Protein AF-A0A1V5VZE3-F1 (afdb_monomer_lite)

Sequence (140 aa):
MKRKNFLLMTPLLLFISCSSALNFATVDQNVSEVALKVSKKEDVNFDLLNKNSKGYYYVLNSRGVVIYHPKKALEGKNFGDLEFVAAILSKKNGCIKGIFDNRERIIIFKEMGSDILCYTISPEYITSNYNCDIYKGEGK

Radius of gyration: 21.0 Å; chains: 1; bounding box: 42×75×49 Å

Secondary structure (DSSP, 8-state):
-------------------PPBPHHHHHHHHHHHHHHHHTT----HHHHHHTSSEEEEEE-TTSBEEE-SSGGGTT-B-TTSHHHHHHHHH-SEEEEEEETTEEEEEEEEEETTEEEEEEE-GGGB-S---PEEEEEEE-

Structure (mmCIF, N/CA/C/O backbone):
data_AF-A0A1V5VZE3-F1
#
_entry.id   AF-A0A1V5VZE3-F1
#
loop_
_atom_site.group_PDB
_atom_site.id
_atom_site.type_symbol
_atom_site.label_atom_id
_atom_site.label_alt_id
_atom_site.label_comp_id
_atom_site.label_asym_id
_atom_site.label_entity_id
_atom_site.label_seq_id
_atom_site.pdbx_PDB_ins_code
_atom_site.Cartn_x
_atom_site.Cartn_y
_atom_site.Cartn_z
_atom_site.occupancy
_atom_site.B_iso_or_equiv
_atom_site.auth_seq_id
_atom_site.auth_comp_id
_atom_site.auth_asym_id
_atom_site.auth_atom_id
_atom_site.pdbx_PDB_model_num
ATOM 1 N N . MET A 1 1 ? 29.034 59.526 -33.280 1.00 50.31 1 MET A N 1
ATOM 2 C CA . MET A 1 1 ? 27.929 58.547 -33.395 1.00 50.31 1 MET A CA 1
ATOM 3 C C . MET A 1 1 ? 28.514 57.132 -33.429 1.00 50.31 1 MET A C 1
ATOM 5 O O . MET A 1 1 ? 29.035 56.731 -34.459 1.00 50.31 1 MET A O 1
ATOM 9 N N . LYS A 1 2 ? 28.522 56.401 -32.303 1.00 45.34 2 LYS A N 1
ATOM 10 C CA . LYS A 1 2 ? 28.900 54.973 -32.237 1.00 45.34 2 LYS A CA 1
ATOM 11 C C . LYS A 1 2 ? 27.893 54.235 -31.350 1.00 45.34 2 LYS A C 1
ATOM 13 O O . LYS A 1 2 ? 27.479 54.754 -30.317 1.00 45.34 2 LYS A O 1
ATOM 18 N N . ARG A 1 3 ? 27.419 53.097 -31.862 1.00 46.75 3 ARG A N 1
ATOM 19 C CA . ARG A 1 3 ? 26.241 52.338 -31.419 1.00 46.75 3 ARG A CA 1
ATOM 20 C C . ARG A 1 3 ? 26.478 51.645 -30.071 1.00 46.75 3 ARG A C 1
ATOM 22 O O . ARG A 1 3 ? 27.567 51.150 -29.807 1.00 46.75 3 ARG A O 1
ATOM 29 N N . LYS A 1 4 ? 25.424 51.622 -29.250 1.00 51.28 4 LYS A N 1
ATOM 30 C CA . LYS A 1 4 ? 25.316 50.900 -27.977 1.00 51.28 4 LYS A CA 1
ATOM 31 C C . LYS A 1 4 ? 25.138 49.403 -28.265 1.00 51.28 4 LYS A C 1
ATOM 33 O O . LYS A 1 4 ? 24.167 49.044 -28.924 1.00 51.28 4 LYS A O 1
ATOM 38 N N . ASN A 1 5 ? 26.021 48.554 -27.743 1.00 49.00 5 ASN A N 1
ATOM 39 C CA . ASN A 1 5 ? 25.775 47.114 -27.641 1.00 49.00 5 ASN A CA 1
ATOM 40 C C . ASN A 1 5 ? 25.149 46.838 -26.272 1.00 49.00 5 ASN A C 1
ATOM 42 O O . ASN A 1 5 ? 25.840 46.798 -25.258 1.00 49.00 5 ASN A O 1
ATOM 46 N N . PHE A 1 6 ? 23.825 46.707 -26.251 1.00 49.56 6 PHE A N 1
ATOM 47 C CA . PHE A 1 6 ? 23.069 46.278 -25.083 1.00 49.56 6 PHE A CA 1
ATOM 48 C C . PHE A 1 6 ? 22.979 44.747 -25.126 1.00 49.56 6 PHE A C 1
ATOM 50 O O . PHE A 1 6 ? 22.219 44.183 -25.910 1.00 49.56 6 PHE A O 1
ATOM 57 N N . LEU A 1 7 ? 23.821 44.077 -24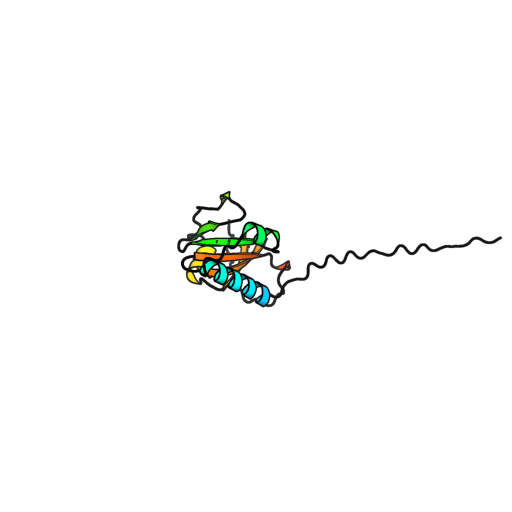.338 1.00 51.34 7 LEU A N 1
ATOM 58 C CA . LEU A 1 7 ? 23.722 42.642 -24.082 1.00 51.34 7 LEU A CA 1
ATOM 59 C C . LEU A 1 7 ? 22.484 42.400 -23.209 1.00 51.34 7 LEU A C 1
ATOM 61 O O . LEU A 1 7 ? 22.512 42.623 -22.001 1.00 51.34 7 LEU A O 1
ATOM 65 N N . LEU A 1 8 ? 21.390 41.963 -23.833 1.00 51.19 8 LEU A N 1
ATOM 66 C CA . LEU A 1 8 ? 20.233 41.396 -23.142 1.00 51.19 8 LEU A CA 1
ATOM 67 C C . LEU A 1 8 ? 20.643 40.042 -22.551 1.00 51.19 8 LEU A C 1
ATOM 69 O O . LEU A 1 8 ? 20.584 39.013 -23.217 1.00 51.19 8 LEU A O 1
ATOM 73 N N . MET A 1 9 ? 21.087 40.055 -21.295 1.00 50.78 9 MET A N 1
ATOM 74 C CA . MET A 1 9 ? 21.154 38.856 -20.465 1.00 50.78 9 MET A CA 1
ATOM 75 C C . MET A 1 9 ? 19.723 38.439 -20.128 1.00 50.78 9 MET A C 1
ATOM 77 O O . MET A 1 9 ? 19.090 39.001 -19.237 1.00 50.78 9 MET A O 1
ATOM 81 N N . THR A 1 10 ? 19.190 37.476 -20.873 1.00 58.38 10 THR A N 1
ATOM 82 C CA . THR A 1 10 ? 17.964 36.769 -20.500 1.00 58.38 10 THR A CA 1
ATOM 83 C C . THR A 1 10 ? 18.206 36.043 -19.176 1.00 58.38 10 THR A C 1
ATOM 85 O O . THR A 1 10 ? 19.108 35.200 -19.126 1.00 58.38 10 THR A O 1
ATOM 88 N N . PRO A 1 11 ? 17.446 36.325 -18.104 1.00 50.72 11 PRO A N 1
ATOM 89 C CA . PRO A 1 11 ? 17.560 35.554 -16.882 1.00 50.72 11 PRO A CA 1
ATOM 90 C C . PRO A 1 11 ? 17.045 34.146 -17.178 1.00 50.72 11 PRO A C 1
ATOM 92 O O . PRO A 1 11 ? 15.873 33.946 -17.499 1.00 50.72 11 PRO A O 1
ATOM 95 N N . LEU A 1 12 ? 17.953 33.175 -17.116 1.00 52.34 12 LEU A N 1
ATOM 96 C CA . LEU A 1 12 ? 17.631 31.759 -17.154 1.00 52.34 12 LEU A CA 1
ATOM 97 C C . LEU A 1 12 ? 16.777 31.457 -15.914 1.00 52.34 12 LEU A C 1
ATOM 99 O O . LEU A 1 12 ? 17.297 31.285 -14.814 1.00 52.34 12 LEU A O 1
ATOM 103 N N . LEU A 1 13 ? 15.455 31.471 -16.084 1.00 52.53 13 LEU A N 1
ATOM 104 C CA . LEU A 1 13 ? 14.495 31.021 -15.082 1.00 52.53 13 LEU A CA 1
ATOM 105 C C . LEU A 1 13 ? 14.715 29.520 -14.866 1.00 52.53 13 LEU A C 1
ATOM 107 O O . LEU A 1 13 ? 14.158 28.679 -15.569 1.00 52.53 13 LEU A O 1
ATOM 111 N N . LEU A 1 14 ? 15.571 29.187 -13.901 1.00 46.25 14 LEU A N 1
ATOM 112 C CA . LEU A 1 14 ? 15.666 27.851 -13.334 1.00 46.25 14 LEU A CA 1
ATOM 113 C C . LEU A 1 14 ? 14.339 27.569 -12.626 1.00 46.25 14 LEU A C 1
ATOM 115 O O . LEU A 1 14 ? 14.127 27.971 -11.483 1.00 46.25 14 LEU A O 1
ATOM 119 N N . PHE A 1 15 ? 13.429 26.886 -13.318 1.00 45.69 15 PHE A N 1
ATOM 120 C CA . PHE A 1 15 ? 12.303 26.213 -12.688 1.00 45.69 15 PHE A CA 1
ATOM 121 C C . PHE A 1 15 ? 12.869 25.115 -11.783 1.00 45.69 15 PHE A C 1
ATOM 123 O O . PHE A 1 15 ? 13.042 23.971 -12.196 1.00 45.69 15 PHE A O 1
ATOM 130 N N . ILE A 1 16 ? 13.198 25.469 -10.541 1.00 50.78 16 ILE A N 1
ATOM 131 C CA . ILE A 1 16 ? 13.464 24.497 -9.485 1.00 50.78 16 ILE A CA 1
ATOM 132 C C . ILE A 1 16 ? 12.107 23.878 -9.153 1.00 50.78 16 ILE A C 1
ATOM 134 O O . ILE A 1 16 ? 11.391 24.331 -8.261 1.00 50.78 16 ILE A O 1
ATOM 138 N N . SER A 1 17 ? 11.709 22.859 -9.914 1.00 47.38 17 SER A N 1
ATOM 139 C CA . SER A 1 17 ? 10.618 21.983 -9.514 1.00 47.38 17 SER A CA 1
ATOM 140 C C . SER A 1 17 ? 11.097 21.236 -8.274 1.00 47.38 17 SER A C 1
ATOM 142 O O . SER A 1 17 ? 11.773 20.212 -8.375 1.00 47.38 17 SER A O 1
ATOM 144 N N . CYS A 1 18 ? 10.817 21.778 -7.092 1.00 46.19 18 CYS A N 1
ATOM 145 C CA . CYS A 1 18 ? 11.144 21.123 -5.837 1.00 46.19 18 CYS A CA 1
ATOM 146 C C . CYS A 1 18 ? 10.216 19.909 -5.665 1.00 46.19 18 CYS A C 1
ATOM 148 O O . CYS A 1 18 ? 9.170 19.977 -5.029 1.00 46.19 18 CYS A O 1
ATOM 150 N N . SER A 1 19 ? 10.568 18.796 -6.306 1.00 58.47 19 SER A N 1
ATOM 151 C CA . SER A 1 19 ? 10.127 17.467 -5.894 1.00 58.47 19 SER A CA 1
ATOM 152 C C . SER A 1 19 ? 11.264 16.867 -5.081 1.00 58.47 19 SER A C 1
ATOM 154 O O . SER A 1 19 ? 12.039 16.062 -5.585 1.00 58.47 19 SER A O 1
ATOM 156 N N . SER A 1 20 ? 11.424 17.337 -3.845 1.00 70.69 20 SER A N 1
ATOM 157 C CA . SER A 1 20 ? 12.378 16.750 -2.911 1.00 70.69 20 SER A CA 1
ATOM 158 C C . SER A 1 20 ? 11.941 15.326 -2.559 1.00 70.69 20 SER A C 1
ATOM 160 O O . SER A 1 20 ? 10.768 15.071 -2.279 1.00 70.69 20 SER A O 1
ATOM 162 N N . ALA A 1 21 ? 12.888 14.387 -2.597 1.00 78.94 21 ALA A N 1
ATOM 163 C CA . ALA A 1 21 ? 12.673 13.042 -2.081 1.00 78.94 21 ALA A CA 1
ATOM 164 C C . ALA A 1 21 ? 12.351 13.101 -0.577 1.00 78.94 21 ALA A C 1
ATOM 166 O O . ALA A 1 21 ? 12.915 13.911 0.162 1.00 78.94 21 ALA A O 1
ATOM 167 N N . LEU A 1 22 ? 11.441 12.242 -0.128 1.00 84.19 22 LEU A N 1
ATOM 168 C CA . LEU A 1 22 ? 11.021 12.129 1.264 1.00 84.19 22 LEU A CA 1
ATOM 169 C C . LEU A 1 22 ? 11.947 11.179 2.030 1.00 84.19 22 LEU A C 1
ATOM 171 O O . LEU A 1 22 ? 12.465 10.211 1.478 1.00 84.19 22 LEU A O 1
ATOM 175 N N . ASN A 1 23 ? 12.127 11.415 3.328 1.00 90.44 23 ASN A N 1
ATOM 176 C CA . ASN A 1 23 ? 12.793 10.453 4.203 1.00 90.44 23 ASN A CA 1
ATOM 177 C C . ASN A 1 23 ? 11.867 9.248 4.449 1.00 90.44 23 ASN A C 1
ATOM 179 O O . ASN A 1 23 ? 10.704 9.440 4.806 1.00 90.44 23 ASN A O 1
ATOM 183 N N . PHE A 1 24 ? 12.377 8.019 4.296 1.00 92.50 24 PHE A N 1
ATOM 184 C CA . PHE A 1 24 ? 11.591 6.800 4.521 1.00 92.50 24 PHE A CA 1
ATOM 185 C C . PHE A 1 24 ? 10.920 6.764 5.897 1.00 92.50 24 PHE A C 1
ATOM 187 O O . PHE A 1 24 ? 9.740 6.445 5.976 1.00 92.50 24 PHE A O 1
ATOM 194 N N . ALA A 1 25 ? 11.631 7.136 6.965 1.00 92.06 25 ALA A N 1
ATOM 195 C CA . ALA A 1 25 ? 11.085 7.132 8.320 1.00 92.06 25 ALA A CA 1
ATOM 196 C C . ALA A 1 25 ? 9.886 8.082 8.454 1.00 92.06 25 ALA A C 1
ATOM 198 O O . ALA A 1 25 ? 8.902 7.747 9.104 1.00 92.06 25 ALA A O 1
ATOM 199 N N . THR A 1 26 ? 9.926 9.237 7.782 1.00 92.69 26 THR A N 1
ATOM 200 C CA . THR A 1 26 ? 8.789 10.167 7.734 1.00 92.69 26 THR A CA 1
ATOM 201 C C . THR A 1 26 ? 7.604 9.566 6.983 1.00 92.69 26 THR A C 1
ATOM 203 O O . THR A 1 26 ? 6.468 9.692 7.429 1.00 92.69 26 THR A O 1
ATOM 206 N N . VAL A 1 27 ? 7.845 8.889 5.855 1.00 94.62 27 VAL A N 1
ATOM 207 C CA . VAL A 1 27 ? 6.769 8.212 5.115 1.00 94.62 27 VAL A CA 1
ATOM 208 C C . VAL A 1 27 ? 6.170 7.085 5.960 1.00 94.62 27 VAL A C 1
ATOM 210 O O . VAL A 1 27 ? 4.952 7.004 6.081 1.00 94.62 27 VAL A O 1
ATOM 213 N N . ASP A 1 28 ? 7.004 6.258 6.590 1.00 95.69 28 ASP A N 1
ATOM 214 C CA . ASP A 1 28 ? 6.575 5.161 7.460 1.00 95.69 28 ASP A CA 1
ATOM 215 C C . ASP A 1 28 ? 5.758 5.655 8.666 1.00 95.69 28 ASP A C 1
ATOM 217 O O . ASP A 1 28 ? 4.708 5.085 8.986 1.00 95.69 28 ASP A O 1
ATOM 221 N N . GLN A 1 29 ? 6.180 6.763 9.283 1.00 95.75 29 GLN A N 1
ATOM 222 C CA . GLN A 1 29 ? 5.428 7.421 10.348 1.00 95.75 29 GLN 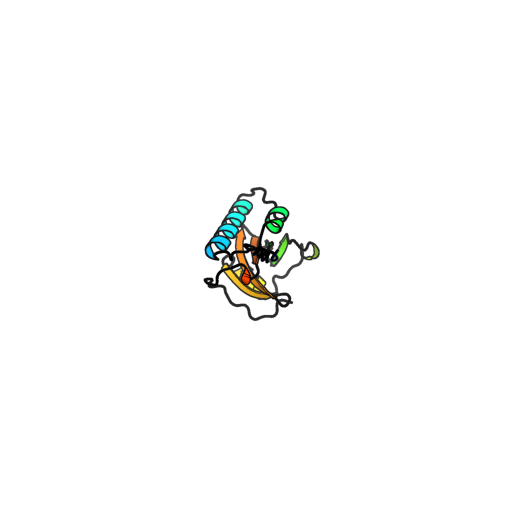A CA 1
ATOM 223 C C . GLN A 1 29 ? 4.068 7.919 9.842 1.00 95.75 29 GLN A C 1
ATOM 225 O O . GLN A 1 29 ? 3.050 7.603 10.452 1.00 95.75 29 GLN A O 1
ATOM 230 N N . ASN A 1 30 ? 4.021 8.616 8.703 1.00 96.31 30 ASN A N 1
ATOM 231 C CA . ASN A 1 30 ? 2.764 9.102 8.128 1.00 96.31 30 ASN A CA 1
ATOM 232 C C . ASN A 1 30 ? 1.788 7.952 7.828 1.00 96.31 30 ASN A C 1
ATOM 234 O O . ASN A 1 30 ? 0.595 8.065 8.096 1.00 96.31 30 ASN A O 1
ATOM 238 N N . VAL A 1 31 ? 2.275 6.825 7.294 1.00 97.81 31 VAL A N 1
ATOM 239 C CA . VAL A 1 31 ? 1.437 5.634 7.056 1.00 97.81 31 VAL A CA 1
ATOM 240 C C . VAL A 1 31 ? 0.936 5.052 8.380 1.00 97.81 31 VAL A C 1
ATOM 242 O O . VAL A 1 31 ? -0.237 4.694 8.479 1.00 97.81 31 VAL A O 1
ATOM 245 N N . SER A 1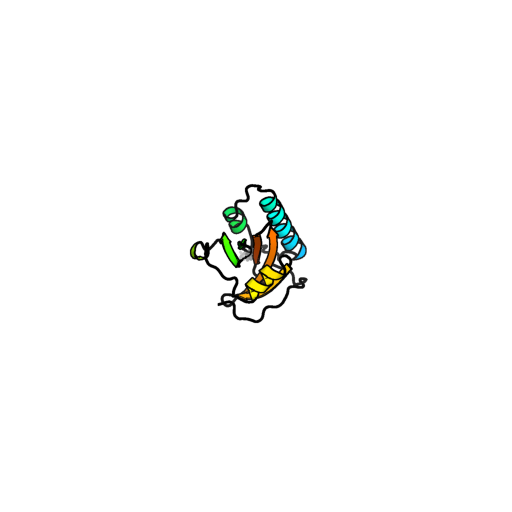 32 ? 1.783 5.014 9.412 1.00 98.12 32 SER A N 1
ATOM 246 C CA . SER A 1 32 ? 1.401 4.557 10.755 1.00 98.12 32 SER A CA 1
ATOM 247 C C . SER A 1 32 ? 0.322 5.452 11.376 1.00 98.12 32 SER A C 1
ATOM 249 O O . SER A 1 32 ? -0.650 4.951 11.935 1.00 98.12 32 SER A O 1
ATOM 251 N N . GLU A 1 33 ? 0.433 6.773 11.232 1.00 97.75 33 GLU A N 1
ATOM 252 C CA . GLU A 1 33 ? -0.574 7.727 11.707 1.00 97.75 33 GLU A CA 1
ATOM 253 C C . GLU A 1 33 ? -1.918 7.551 10.992 1.00 97.75 33 GLU A C 1
ATOM 255 O O . GLU A 1 33 ? -2.964 7.571 11.642 1.00 97.75 33 GLU A O 1
ATOM 260 N N . VAL A 1 34 ? -1.911 7.328 9.674 1.00 97.62 34 VAL A N 1
ATOM 261 C CA . VAL A 1 34 ? -3.142 7.038 8.921 1.00 97.62 34 VAL A CA 1
ATOM 262 C C . VAL A 1 34 ? -3.766 5.725 9.400 1.00 97.62 34 VAL A C 1
ATOM 264 O O . VAL A 1 34 ? -4.960 5.704 9.690 1.00 97.62 34 VAL A O 1
ATOM 267 N N . ALA A 1 35 ? -2.978 4.656 9.563 1.00 97.81 35 ALA A N 1
ATOM 268 C CA . ALA A 1 35 ? -3.476 3.378 10.076 1.00 97.81 35 ALA A CA 1
ATOM 269 C C . ALA A 1 35 ? -4.102 3.526 11.474 1.00 97.81 35 ALA A C 1
ATOM 271 O O . ALA A 1 35 ? -5.169 2.970 11.743 1.00 97.81 35 ALA A O 1
ATOM 272 N N . LEU A 1 36 ? -3.496 4.331 12.354 1.00 96.81 36 LEU A N 1
ATOM 273 C CA . LEU A 1 36 ? -4.043 4.623 13.680 1.00 96.81 36 LEU A CA 1
ATOM 274 C C . LEU A 1 36 ? -5.368 5.393 13.616 1.00 96.81 36 LEU A C 1
ATOM 276 O O . LEU A 1 36 ? -6.300 5.027 14.331 1.00 96.81 36 LEU A O 1
ATOM 280 N N . LYS A 1 37 ? -5.476 6.425 12.770 1.00 96.19 37 LYS A N 1
ATOM 281 C CA . LYS A 1 37 ? -6.720 7.200 12.594 1.00 96.19 37 LYS A CA 1
ATOM 282 C C . LYS A 1 37 ? -7.870 6.312 12.130 1.00 96.19 37 LYS A C 1
ATOM 284 O O . LYS A 1 37 ? -8.930 6.290 12.751 1.00 96.19 37 LYS A O 1
ATOM 289 N N . VAL A 1 38 ? -7.631 5.504 11.098 1.00 94.50 38 VAL A N 1
ATOM 290 C CA . VAL A 1 38 ? -8.654 4.586 10.578 1.00 94.50 38 VAL A CA 1
ATOM 291 C C . VAL A 1 38 ? -9.013 3.518 11.615 1.00 94.50 38 VAL A C 1
ATOM 293 O O . VAL A 1 38 ? -10.190 3.230 11.815 1.00 94.50 38 VAL A O 1
ATOM 296 N N . SER A 1 39 ? -8.033 2.982 12.353 1.00 93.69 39 SER A N 1
ATOM 297 C CA . SER A 1 39 ? -8.288 2.017 13.441 1.00 93.69 39 SER A CA 1
ATOM 298 C C . SER A 1 39 ? -9.149 2.602 14.564 1.00 93.69 39 SER A C 1
ATOM 300 O O . SER A 1 39 ? -9.938 1.891 15.184 1.00 93.69 39 SER A O 1
ATOM 302 N N . LYS A 1 40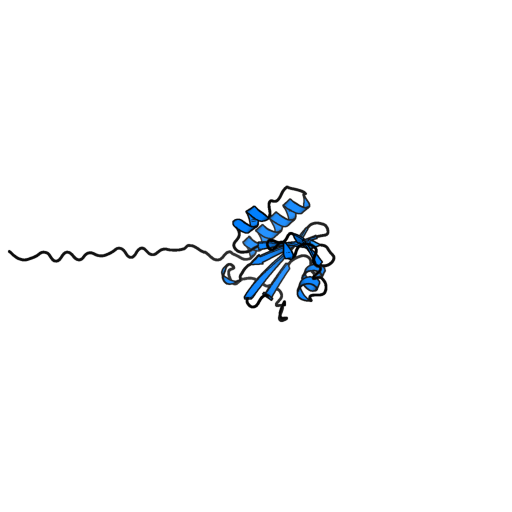 ? -9.039 3.912 14.809 1.00 93.81 40 LYS A N 1
ATOM 303 C CA . LYS A 1 40 ? -9.888 4.662 15.746 1.00 93.81 40 LYS A CA 1
ATOM 304 C C . LYS A 1 40 ? -11.255 5.036 15.168 1.00 93.81 40 LYS A C 1
ATOM 306 O O . LYS A 1 40 ? -12.024 5.711 15.847 1.00 93.81 40 LYS A O 1
ATOM 311 N N . LYS A 1 41 ? -11.579 4.566 13.957 1.00 90.81 41 LYS A N 1
ATOM 312 C CA . LYS A 1 41 ? -12.807 4.890 13.215 1.00 90.81 41 LYS A CA 1
ATOM 313 C C . LYS A 1 41 ? -12.957 6.388 12.939 1.00 90.81 41 LYS A C 1
ATOM 315 O O . LYS A 1 41 ? -14.075 6.883 12.823 1.00 90.81 41 LYS A O 1
ATOM 320 N N . GLU A 1 42 ? -11.841 7.108 12.856 1.00 93.44 42 GLU A N 1
ATOM 321 C CA . GLU A 1 42 ? -11.853 8.473 12.343 1.00 93.44 42 GLU A CA 1
ATOM 322 C C . GLU A 1 42 ? -12.164 8.441 10.844 1.00 93.44 42 GLU A C 1
ATOM 324 O O . GLU A 1 42 ? -11.747 7.525 10.129 1.00 93.44 42 GLU A O 1
ATOM 329 N N . ASP A 1 43 ? -12.898 9.444 10.366 1.00 91.44 43 ASP A N 1
ATOM 330 C CA . ASP A 1 43 ? -13.209 9.566 8.946 1.00 91.44 43 ASP A CA 1
ATOM 331 C C . ASP A 1 43 ? -11.947 9.970 8.170 1.00 91.44 43 ASP A C 1
ATOM 333 O O . ASP A 1 43 ? -11.417 11.074 8.324 1.00 91.44 43 ASP A O 1
ATOM 337 N N . VAL A 1 44 ? -11.436 9.049 7.353 1.00 94.12 44 VAL A N 1
ATOM 338 C CA . VAL A 1 44 ? -10.265 9.268 6.502 1.00 94.12 44 VAL A CA 1
ATOM 339 C C . VAL A 1 44 ? -10.705 9.238 5.049 1.00 94.12 44 VAL A C 1
ATOM 341 O O . VAL A 1 44 ? -11.022 8.192 4.486 1.00 94.12 44 VAL A O 1
ATOM 344 N N . ASN A 1 45 ? -10.651 10.401 4.405 1.00 96.00 45 ASN A N 1
ATOM 345 C CA . ASN A 1 45 ? -10.911 10.514 2.979 1.00 96.00 45 ASN A CA 1
ATOM 346 C C . ASN A 1 45 ? -9.682 10.060 2.175 1.00 96.00 45 ASN A C 1
ATOM 348 O O . ASN A 1 45 ? -8.769 10.844 1.894 1.00 96.00 45 ASN A O 1
ATOM 352 N N . PHE A 1 46 ? -9.659 8.781 1.802 1.00 95.75 46 PHE A N 1
ATOM 353 C CA . PHE A 1 46 ? -8.553 8.212 1.038 1.00 95.75 46 PHE A CA 1
ATOM 354 C C . PHE A 1 46 ? -8.395 8.809 -0.367 1.00 95.75 46 PHE A C 1
ATOM 356 O O . PHE A 1 46 ? -7.271 8.853 -0.866 1.00 95.75 46 PHE A O 1
ATOM 363 N N . ASP A 1 47 ? -9.465 9.291 -1.003 1.00 95.38 47 ASP A N 1
ATOM 364 C CA . ASP A 1 47 ? -9.373 9.919 -2.327 1.00 95.38 47 ASP A CA 1
ATOM 365 C C . ASP A 1 47 ? -8.595 11.241 -2.243 1.00 95.38 47 ASP A C 1
ATOM 367 O O . ASP A 1 47 ? -7.678 11.490 -3.031 1.00 95.38 47 ASP A O 1
ATOM 371 N N . LEU A 1 48 ? -8.904 12.070 -1.239 1.00 95.88 48 LEU A N 1
ATOM 372 C CA . LEU A 1 48 ? -8.179 13.312 -0.969 1.00 95.88 48 LEU A CA 1
ATOM 373 C C . LEU A 1 48 ? -6.730 13.040 -0.551 1.00 95.88 48 LEU A C 1
ATOM 375 O O . LEU A 1 48 ? -5.817 13.730 -1.008 1.00 95.88 48 LEU A O 1
ATOM 379 N N . LEU A 1 49 ? -6.513 12.029 0.294 1.00 95.12 49 LEU A N 1
ATOM 380 C CA . LEU A 1 49 ? -5.177 11.631 0.729 1.00 95.12 49 LEU A CA 1
ATOM 381 C C . LEU A 1 49 ? -4.316 11.195 -0.465 1.00 95.12 49 LEU A C 1
ATOM 383 O O . LEU A 1 49 ? -3.197 11.677 -0.628 1.00 95.12 49 LEU A O 1
ATOM 387 N N . ASN A 1 50 ? -4.869 10.360 -1.347 1.00 96.69 50 ASN A N 1
ATOM 388 C CA . ASN A 1 50 ? -4.191 9.891 -2.552 1.00 96.69 50 ASN A CA 1
ATOM 389 C C . ASN A 1 50 ? -3.884 11.033 -3.519 1.00 96.69 50 ASN A C 1
ATOM 391 O O . ASN A 1 50 ? -2.765 11.106 -4.022 1.00 96.69 50 ASN A O 1
ATOM 395 N N . LYS A 1 51 ? -4.827 11.964 -3.717 1.00 95.25 51 LYS A N 1
ATOM 396 C CA . LYS A 1 51 ? -4.638 13.149 -4.570 1.00 95.25 51 LYS A CA 1
ATOM 397 C C . LYS A 1 51 ? -3.457 14.022 -4.129 1.00 95.25 51 LYS A C 1
ATOM 399 O O . LYS A 1 51 ? -2.815 14.642 -4.973 1.00 95.25 51 LYS A O 1
ATOM 404 N N . ASN A 1 52 ? -3.176 14.066 -2.828 1.00 92.81 52 ASN A N 1
ATOM 405 C CA . ASN A 1 52 ? -2.125 14.902 -2.245 1.00 92.81 52 ASN A CA 1
ATOM 406 C C . ASN A 1 52 ? -0.819 14.142 -1.953 1.00 92.81 52 ASN A C 1
ATOM 408 O O . ASN A 1 52 ? 0.140 14.744 -1.470 1.00 92.81 52 ASN A O 1
ATOM 412 N N . SER A 1 53 ? -0.761 12.837 -2.226 1.00 92.31 53 SER A N 1
ATOM 413 C CA . SER A 1 53 ? 0.411 12.005 -1.943 1.00 92.31 53 SER A CA 1
ATOM 414 C C . SER A 1 53 ? 1.264 11.757 -3.194 1.00 92.31 53 SER A C 1
ATOM 416 O O . SER A 1 53 ? 0.808 11.907 -4.325 1.00 92.31 53 SER A O 1
ATOM 418 N N . LYS A 1 54 ? 2.530 11.366 -3.001 1.00 94.62 54 LYS A N 1
ATOM 419 C CA . LYS A 1 54 ? 3.431 10.932 -4.094 1.00 94.62 54 LYS A CA 1
ATOM 420 C C . LYS A 1 54 ? 3.220 9.465 -4.496 1.00 94.62 54 LYS A C 1
ATOM 422 O O . LYS A 1 54 ? 3.894 8.961 -5.390 1.00 94.62 54 LYS A O 1
ATOM 427 N N . GLY A 1 55 ? 2.321 8.779 -3.805 1.00 95.94 55 GLY A N 1
ATOM 428 C CA . GLY A 1 55 ? 1.989 7.378 -3.981 1.00 95.94 55 GLY A CA 1
ATOM 429 C C . GLY A 1 55 ? 0.481 7.189 -3.919 1.00 95.94 55 GLY A C 1
ATOM 430 O O . GLY A 1 55 ? -0.280 8.053 -4.349 1.00 95.94 55 GLY A O 1
ATOM 431 N N . TYR A 1 56 ? 0.040 6.055 -3.396 1.00 97.88 56 TYR A N 1
ATOM 432 C CA . TYR A 1 56 ? -1.368 5.825 -3.119 1.00 97.88 56 TYR A CA 1
ATOM 433 C C . TYR A 1 56 ? -1.562 4.793 -2.013 1.00 97.88 56 TYR A C 1
ATOM 435 O O . TYR A 1 56 ? -0.847 3.794 -1.922 1.00 97.88 56 TYR A O 1
ATOM 443 N N . TYR A 1 57 ? -2.568 5.045 -1.190 1.00 98.50 57 TYR A N 1
ATOM 444 C CA . TYR A 1 57 ? -3.080 4.150 -0.173 1.00 98.50 57 TYR A CA 1
ATOM 445 C C . TYR A 1 57 ? -4.096 3.176 -0.771 1.00 98.50 57 TYR A C 1
ATOM 447 O O . TYR A 1 57 ? -4.871 3.539 -1.662 1.00 98.50 57 TYR A O 1
ATOM 455 N N . TYR A 1 58 ? -4.110 1.956 -0.248 1.00 98.31 58 TYR A N 1
ATOM 456 C CA . TYR A 1 58 ? -5.133 0.939 -0.476 1.00 98.31 58 TYR A CA 1
ATOM 457 C C . TYR A 1 58 ? -5.266 0.056 0.769 1.00 98.31 58 TYR A C 1
ATOM 459 O O . TYR A 1 58 ? -4.387 0.056 1.631 1.00 98.31 58 TYR A O 1
ATOM 467 N N . VAL A 1 59 ? -6.373 -0.676 0.880 1.00 98.44 59 VAL A N 1
ATOM 468 C CA . VAL A 1 59 ? -6.673 -1.498 2.062 1.00 98.44 59 VAL A CA 1
ATOM 469 C C . VAL A 1 59 ? -6.925 -2.937 1.643 1.00 98.44 59 VAL A C 1
ATOM 471 O O . VAL A 1 59 ? -7.707 -3.191 0.723 1.00 98.44 59 VAL A O 1
ATOM 474 N N . LEU A 1 60 ? -6.286 -3.870 2.344 1.00 98.56 60 LEU A N 1
ATOM 475 C CA . LEU A 1 60 ? -6.513 -5.307 2.225 1.00 98.56 60 LEU A CA 1
ATOM 476 C C . LEU A 1 60 ? -7.165 -5.827 3.504 1.00 98.56 60 LEU A C 1
ATOM 478 O O . LEU A 1 60 ? -6.737 -5.464 4.595 1.00 98.56 60 LEU A O 1
ATOM 482 N N . ASN A 1 61 ? -8.151 -6.714 3.390 1.00 98.38 61 ASN A N 1
ATOM 483 C CA . ASN A 1 61 ? -8.598 -7.482 4.551 1.00 98.38 61 ASN A CA 1
ATOM 484 C C . ASN A 1 61 ? -7.638 -8.641 4.860 1.00 98.38 61 ASN A C 1
ATOM 486 O O . ASN A 1 61 ? -6.741 -8.954 4.075 1.00 98.38 61 ASN A O 1
ATOM 490 N N . SER A 1 62 ? -7.888 -9.347 5.962 1.00 97.06 62 SER A N 1
ATOM 491 C CA . SER A 1 62 ? -7.099 -10.503 6.418 1.00 97.06 62 SER A CA 1
ATOM 492 C C . SER A 1 62 ? -6.980 -11.676 5.431 1.00 97.06 62 SER A C 1
ATOM 494 O O . SER A 1 62 ? -6.154 -12.562 5.640 1.00 97.06 62 SER A O 1
ATOM 496 N N . ARG A 1 63 ? -7.780 -11.705 4.358 1.00 98.00 63 ARG A N 1
ATOM 497 C CA . ARG A 1 63 ? -7.721 -12.722 3.295 1.00 98.00 63 ARG A CA 1
ATOM 498 C C . ARG A 1 63 ? -7.012 -12.238 2.029 1.00 98.00 63 ARG A C 1
ATOM 500 O O . ARG A 1 63 ? -6.905 -13.012 1.088 1.00 98.00 63 ARG A O 1
ATOM 507 N N . GLY A 1 64 ? -6.581 -10.976 1.975 1.00 98.12 64 GLY A N 1
ATOM 508 C CA . GLY A 1 64 ? -6.019 -10.365 0.768 1.00 98.12 64 GLY A CA 1
ATOM 509 C C . GLY A 1 64 ? -7.069 -9.830 -0.208 1.00 98.12 64 GLY A C 1
ATOM 510 O O . GLY A 1 64 ? -6.746 -9.568 -1.367 1.00 98.12 64 GLY A O 1
ATOM 511 N N . VAL A 1 65 ? -8.320 -9.654 0.232 1.00 98.62 65 VAL A N 1
ATOM 512 C CA . VAL A 1 65 ? -9.348 -8.970 -0.566 1.00 98.62 65 VAL A CA 1
ATOM 513 C C . VAL A 1 65 ? -9.163 -7.464 -0.451 1.00 98.62 65 VAL A C 1
ATOM 515 O O . VAL A 1 65 ? -9.056 -6.932 0.654 1.00 98.62 65 VAL A O 1
ATOM 518 N N . VAL A 1 66 ? -9.182 -6.774 -1.586 1.00 98.50 66 VAL A N 1
ATOM 519 C CA . VAL A 1 66 ? -9.101 -5.312 -1.647 1.00 98.50 66 VAL A CA 1
ATOM 520 C C . VAL A 1 66 ? -10.404 -4.693 -1.143 1.00 98.50 66 VAL A C 1
ATOM 522 O O . VAL A 1 66 ? -11.444 -4.837 -1.784 1.00 98.50 66 VAL A O 1
ATOM 525 N N . ILE A 1 67 ? -10.349 -3.978 -0.020 1.00 97.88 67 ILE A N 1
ATOM 526 C CA . ILE A 1 67 ? -11.491 -3.220 0.519 1.00 97.88 67 ILE A CA 1
ATOM 527 C C . ILE A 1 67 ? -11.601 -1.859 -0.174 1.00 97.88 67 ILE A C 1
ATOM 529 O O . ILE A 1 67 ? -12.692 -1.423 -0.525 1.00 97.88 67 ILE A O 1
ATOM 533 N N . TYR A 1 68 ? -10.462 -1.202 -0.389 1.00 97.81 68 TYR A N 1
ATOM 534 C CA . TYR A 1 68 ? -10.378 0.098 -1.046 1.00 97.81 68 TYR A CA 1
ATOM 535 C C . TYR A 1 68 ? -9.147 0.151 -1.944 1.00 97.81 68 TYR A C 1
ATOM 537 O O . TYR A 1 68 ? -8.067 -0.283 -1.534 1.00 97.81 68 TYR A O 1
ATOM 545 N N . HIS A 1 69 ? -9.292 0.726 -3.140 1.00 97.62 69 HIS A N 1
ATOM 546 C CA . HIS A 1 69 ? -8.170 1.027 -4.026 1.00 97.62 69 HIS A CA 1
ATOM 547 C C . HIS A 1 69 ? -8.522 2.174 -4.997 1.00 97.62 69 HIS A C 1
ATOM 549 O O . HIS A 1 69 ? -9.634 2.190 -5.529 1.00 97.62 69 HIS A O 1
ATOM 555 N N . PRO A 1 70 ? -7.588 3.095 -5.330 1.00 97.25 70 PRO A N 1
ATOM 556 C CA . PRO A 1 70 ? -7.859 4.184 -6.281 1.00 97.25 70 PRO A CA 1
ATOM 557 C C . PRO A 1 70 ? -8.396 3.686 -7.635 1.00 97.25 70 PRO A C 1
ATOM 559 O O . PRO A 1 70 ? -9.325 4.241 -8.215 1.00 97.25 70 PRO A O 1
ATOM 562 N N . LYS A 1 71 ? -7.835 2.580 -8.137 1.00 96.06 71 LYS A N 1
ATOM 563 C CA . LYS A 1 71 ? -8.396 1.814 -9.262 1.00 96.06 71 LYS A CA 1
ATOM 564 C C . LYS A 1 71 ? -9.583 0.966 -8.785 1.00 96.06 71 LYS A C 1
ATOM 566 O O . LYS A 1 71 ? -9.385 -0.182 -8.394 1.00 96.06 71 LYS A O 1
ATOM 571 N N . LYS A 1 72 ? -10.801 1.506 -8.893 1.00 96.38 72 LYS A N 1
ATOM 572 C CA . LYS A 1 72 ? -12.055 0.868 -8.435 1.00 96.38 72 LYS A CA 1
ATOM 573 C C . LYS A 1 72 ? -12.294 -0.549 -8.954 1.00 96.38 72 LYS A C 1
ATOM 575 O O . LYS A 1 72 ? -12.820 -1.383 -8.234 1.00 96.38 72 LYS A O 1
ATOM 580 N N . ALA A 1 73 ? -11.812 -0.870 -10.153 1.00 97.06 73 ALA A N 1
ATOM 581 C CA . ALA A 1 73 ? -11.895 -2.221 -10.715 1.00 97.06 73 ALA A CA 1
ATOM 582 C C . ALA A 1 73 ? -11.103 -3.299 -9.936 1.00 97.06 73 ALA A C 1
ATOM 584 O O . ALA A 1 73 ? -11.120 -4.465 -10.342 1.00 97.06 73 ALA A O 1
ATOM 585 N N . LEU A 1 74 ? -10.346 -2.928 -8.897 1.00 96.94 74 LEU A N 1
ATOM 586 C CA . LEU A 1 74 ? -9.659 -3.863 -8.003 1.00 96.94 74 LEU A CA 1
ATOM 587 C C . LEU A 1 74 ? -10.428 -4.142 -6.707 1.00 96.94 74 LEU A C 1
ATOM 589 O O . LEU A 1 74 ? -10.173 -5.176 -6.101 1.00 96.94 74 LEU A O 1
ATOM 593 N N . GLU A 1 75 ? -11.354 -3.274 -6.293 1.00 98.25 75 GLU A N 1
ATOM 594 C CA . GLU A 1 75 ? -12.130 -3.468 -5.061 1.00 98.25 75 GLU A CA 1
ATOM 595 C C . GLU A 1 75 ? -12.956 -4.767 -5.142 1.00 98.25 75 GLU A C 1
ATOM 597 O O . GLU A 1 75 ? -13.509 -5.113 -6.186 1.00 98.25 75 GLU A O 1
ATOM 602 N N . GLY A 1 76 ? -12.974 -5.535 -4.050 1.00 98.38 76 GLY A N 1
ATOM 603 C CA . GLY A 1 76 ? -13.619 -6.847 -3.958 1.00 98.38 76 GLY A CA 1
ATOM 604 C C . GLY A 1 76 ? -12.829 -8.018 -4.559 1.00 98.38 76 GLY A C 1
ATOM 605 O O . GLY A 1 76 ? -13.201 -9.170 -4.329 1.00 98.38 76 GLY A O 1
ATOM 606 N N . LYS A 1 77 ? -11.729 -7.776 -5.286 1.00 98.19 77 LYS A N 1
ATOM 607 C CA . LYS A 1 77 ? -10.867 -8.855 -5.795 1.00 98.19 77 LYS A CA 1
ATOM 608 C C . LYS A 1 77 ? -9.961 -9.397 -4.699 1.00 98.19 77 LYS A C 1
ATOM 610 O O . LYS A 1 77 ? -9.459 -8.637 -3.873 1.00 98.19 77 LYS A O 1
ATOM 615 N N . ASN A 1 78 ? -9.747 -10.710 -4.719 1.00 98.12 78 ASN A N 1
ATOM 616 C CA . ASN A 1 78 ? -8.829 -11.388 -3.817 1.00 98.12 78 ASN A CA 1
ATOM 617 C C . ASN A 1 78 ? -7.469 -11.587 -4.491 1.00 98.12 78 ASN A C 1
ATOM 619 O O . ASN A 1 78 ? -7.402 -12.163 -5.575 1.00 98.12 78 ASN A O 1
ATOM 623 N N . PHE A 1 79 ? -6.410 -11.125 -3.833 1.00 96.44 79 PHE A N 1
ATOM 624 C CA . PHE A 1 79 ? -5.024 -11.316 -4.253 1.00 96.44 79 PHE A CA 1
ATOM 625 C C . PHE A 1 79 ? -4.193 -12.071 -3.210 1.00 96.44 79 PHE A C 1
ATOM 627 O O . PHE A 1 79 ? -2.974 -12.091 -3.323 1.00 96.44 79 PHE A O 1
ATOM 634 N N . GLY A 1 80 ? -4.823 -12.686 -2.204 1.00 96.00 80 GLY A N 1
ATOM 635 C CA . GLY A 1 80 ? -4.143 -13.397 -1.116 1.00 96.00 80 GLY A CA 1
ATOM 636 C C . GLY A 1 80 ? -3.203 -14.515 -1.576 1.00 96.00 80 GLY A C 1
ATOM 637 O O . GLY A 1 80 ? -2.226 -14.792 -0.889 1.00 96.00 80 GLY A O 1
ATOM 638 N N . ASP A 1 81 ? -3.454 -15.092 -2.754 1.00 94.00 81 ASP A N 1
ATOM 639 C CA . ASP A 1 81 ? -2.620 -16.145 -3.345 1.00 94.00 81 ASP A CA 1
ATOM 640 C C . ASP A 1 81 ? -1.347 -15.604 -4.023 1.00 94.00 81 ASP A C 1
ATOM 642 O O . ASP A 1 81 ? -0.449 -16.372 -4.364 1.00 94.00 81 ASP A O 1
ATOM 646 N N . LEU A 1 82 ? -1.240 -14.285 -4.231 1.00 92.81 82 LEU A N 1
ATOM 647 C CA . LEU A 1 82 ? -0.005 -13.675 -4.718 1.00 92.81 82 LEU A CA 1
ATOM 648 C C . LEU A 1 82 ? 1.020 -13.648 -3.584 1.00 92.81 82 LEU A C 1
ATOM 650 O O . LEU A 1 82 ? 0.746 -13.110 -2.511 1.00 92.81 82 LEU A O 1
ATOM 654 N N . GLU A 1 83 ? 2.229 -14.158 -3.828 1.00 91.69 83 GLU A N 1
ATOM 655 C CA . GLU A 1 83 ? 3.234 -14.339 -2.769 1.00 91.69 83 GLU A CA 1
ATOM 656 C C . GLU A 1 83 ? 3.562 -13.031 -2.024 1.00 91.69 83 GLU A C 1
ATOM 658 O O . GLU A 1 83 ? 3.717 -13.036 -0.802 1.00 91.69 83 GLU A O 1
ATOM 663 N N . PHE A 1 84 ? 3.616 -11.886 -2.720 1.00 92.75 84 PHE A N 1
ATOM 664 C CA . PHE A 1 84 ? 3.862 -10.599 -2.058 1.00 92.75 84 PHE A CA 1
ATOM 665 C C . PHE A 1 84 ? 2.700 -10.174 -1.150 1.00 92.75 84 PHE A C 1
ATOM 667 O O . PHE A 1 84 ? 2.933 -9.579 -0.100 1.00 92.75 84 PHE A O 1
ATOM 674 N N . VAL A 1 85 ? 1.454 -10.485 -1.524 1.00 96.06 85 VAL A N 1
ATOM 675 C CA . VAL A 1 85 ? 0.278 -10.204 -0.692 1.00 96.06 85 VAL A CA 1
ATOM 676 C C . VAL A 1 85 ? 0.269 -11.141 0.506 1.00 96.06 85 VAL A C 1
ATOM 678 O O . VAL A 1 85 ? 0.079 -10.673 1.624 1.00 96.06 85 VAL A O 1
ATOM 681 N N . ALA A 1 86 ? 0.566 -12.427 0.317 1.00 95.50 86 ALA A N 1
ATOM 682 C CA . ALA A 1 86 ? 0.733 -13.373 1.417 1.00 95.50 86 ALA A CA 1
ATOM 683 C C . ALA A 1 86 ? 1.811 -12.904 2.416 1.00 95.50 86 ALA A C 1
ATOM 685 O O . ALA A 1 86 ? 1.606 -12.967 3.630 1.00 95.50 86 ALA A O 1
ATOM 686 N N . ALA A 1 87 ? 2.925 -12.350 1.924 1.00 95.31 87 ALA A N 1
ATOM 687 C CA . ALA A 1 87 ? 3.960 -11.761 2.771 1.00 95.31 87 ALA A CA 1
ATOM 688 C C . ALA A 1 87 ? 3.452 -10.541 3.564 1.00 95.31 87 ALA A C 1
ATOM 690 O O . ALA A 1 87 ? 3.728 -10.442 4.761 1.00 95.31 87 ALA A O 1
ATOM 691 N N . ILE A 1 88 ? 2.676 -9.648 2.934 1.00 97.62 88 ILE A N 1
ATOM 692 C CA . ILE A 1 88 ? 2.016 -8.518 3.613 1.00 97.62 88 ILE A CA 1
ATOM 693 C C . ILE A 1 88 ? 1.073 -9.030 4.709 1.00 97.62 88 ILE A C 1
ATOM 695 O O . ILE A 1 88 ? 1.168 -8.578 5.848 1.00 97.62 88 ILE A O 1
ATOM 699 N N . LEU A 1 89 ? 0.212 -10.004 4.396 1.00 97.50 89 LEU A N 1
ATOM 700 C CA . LEU A 1 89 ? -0.752 -10.589 5.336 1.00 97.50 89 LEU A CA 1
ATOM 701 C C . LEU A 1 89 ? -0.068 -11.273 6.528 1.00 97.50 89 LEU A C 1
ATOM 703 O O . LEU A 1 89 ? -0.548 -11.175 7.656 1.00 97.50 89 LEU A O 1
ATOM 707 N N . SER A 1 90 ? 1.067 -11.938 6.293 1.00 96.88 90 SER A N 1
ATOM 708 C CA . SER A 1 90 ? 1.836 -12.607 7.344 1.00 96.88 90 SER A CA 1
ATOM 709 C C . SER A 1 90 ? 2.583 -11.626 8.245 1.00 96.88 90 SER A C 1
ATOM 711 O O . SER A 1 90 ? 2.634 -11.843 9.454 1.00 96.88 90 SER A O 1
ATOM 713 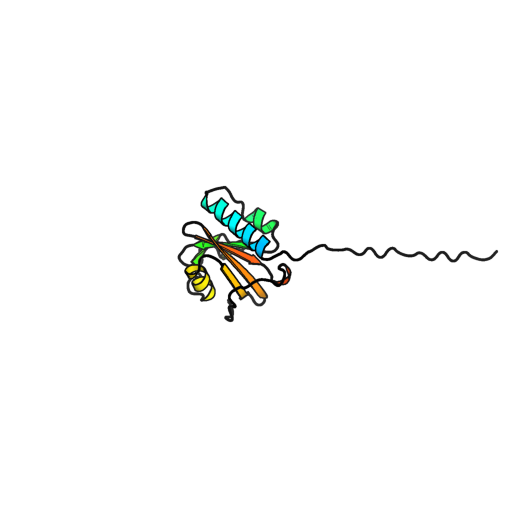N N . LYS A 1 91 ? 3.197 -10.581 7.676 1.00 97.19 91 LYS A N 1
ATOM 714 C CA . LYS A 1 91 ? 4.030 -9.633 8.432 1.00 97.19 91 LYS A CA 1
ATOM 715 C C . LYS A 1 91 ? 3.210 -8.546 9.105 1.00 97.19 91 LYS A C 1
ATOM 717 O O . LYS A 1 91 ? 3.572 -8.101 10.192 1.00 97.19 91 LYS A O 1
ATOM 722 N N . LYS A 1 92 ? 2.121 -8.119 8.459 1.00 97.81 92 LYS A N 1
ATOM 723 C CA . LYS A 1 92 ? 1.173 -7.068 8.863 1.00 97.81 92 LYS A CA 1
ATOM 724 C C . LYS A 1 92 ? 1.745 -5.658 9.013 1.00 97.81 92 LYS A C 1
ATOM 726 O O . LYS A 1 92 ? 1.037 -4.692 8.760 1.00 97.81 92 LYS A O 1
ATOM 731 N N . ASN A 1 93 ? 3.020 -5.528 9.365 1.00 98.00 93 ASN A N 1
ATOM 732 C CA . ASN A 1 93 ? 3.756 -4.278 9.461 1.00 98.00 93 ASN A CA 1
ATOM 733 C C . ASN A 1 93 ? 5.118 -4.430 8.774 1.00 98.00 93 ASN A C 1
ATOM 735 O O . ASN A 1 93 ? 5.824 -5.409 9.017 1.00 98.00 93 ASN A O 1
ATOM 739 N N . GLY A 1 94 ? 5.506 -3.465 7.943 1.00 97.00 94 GLY A N 1
ATOM 740 C CA . GLY A 1 94 ? 6.815 -3.465 7.294 1.00 97.00 94 GLY A CA 1
ATOM 741 C C . GLY A 1 94 ? 6.805 -2.781 5.936 1.00 97.00 94 GLY A C 1
ATOM 742 O O . GLY A 1 94 ? 5.927 -1.970 5.634 1.00 97.00 94 GLY A O 1
ATOM 743 N N . CYS A 1 95 ? 7.795 -3.111 5.109 1.00 97.50 95 CYS A N 1
ATOM 744 C CA . CYS A 1 95 ? 7.810 -2.679 3.723 1.00 97.50 95 CYS A CA 1
ATOM 745 C C . CYS A 1 95 ? 8.415 -3.725 2.789 1.00 97.50 95 CYS A C 1
ATOM 747 O O . CYS A 1 95 ? 9.339 -4.449 3.154 1.00 97.50 95 CYS A O 1
ATOM 749 N N . ILE A 1 96 ? 7.896 -3.771 1.564 1.00 95.88 96 ILE A N 1
ATOM 750 C CA . ILE A 1 96 ? 8.395 -4.596 0.463 1.00 95.88 96 ILE A CA 1
ATOM 751 C C . ILE A 1 96 ? 8.834 -3.676 -0.672 1.00 95.88 96 ILE A C 1
ATOM 753 O O . ILE A 1 96 ? 8.143 -2.712 -0.995 1.00 95.88 96 ILE A O 1
ATOM 757 N N . LYS A 1 97 ? 9.957 -3.993 -1.311 1.00 95.00 97 LYS A N 1
ATOM 758 C CA . LYS A 1 97 ? 10.405 -3.381 -2.559 1.00 95.00 97 LYS A CA 1
ATOM 759 C C . LYS A 1 97 ? 10.443 -4.436 -3.662 1.00 95.00 97 LYS A C 1
ATOM 761 O O . LYS A 1 97 ? 10.973 -5.522 -3.454 1.00 95.00 97 LYS A O 1
ATOM 766 N N . GLY A 1 98 ? 9.912 -4.119 -4.837 1.00 92.56 98 GLY A N 1
ATOM 767 C CA . GLY A 1 98 ? 9.866 -5.054 -5.963 1.00 92.56 98 GLY A CA 1
ATOM 768 C C . GLY A 1 98 ? 9.404 -4.402 -7.262 1.00 92.56 98 GLY A C 1
ATOM 769 O O . GLY A 1 98 ? 9.173 -3.192 -7.307 1.00 92.56 98 GLY A O 1
ATOM 770 N N . ILE A 1 99 ? 9.273 -5.210 -8.316 1.00 91.44 99 ILE A N 1
ATOM 771 C CA . ILE A 1 99 ? 8.728 -4.785 -9.609 1.00 91.44 99 ILE A CA 1
ATOM 772 C C . ILE A 1 99 ? 7.258 -5.200 -9.683 1.00 91.44 99 ILE A C 1
ATOM 774 O O . ILE A 1 99 ? 6.930 -6.383 -9.633 1.00 91.44 99 ILE A O 1
ATOM 778 N N . PHE A 1 100 ? 6.378 -4.216 -9.836 1.00 88.31 100 PHE A N 1
ATOM 779 C CA . PHE A 1 100 ? 4.937 -4.406 -9.963 1.00 88.31 100 PHE A CA 1
ATOM 780 C C . PHE A 1 100 ? 4.461 -3.596 -11.163 1.00 88.31 100 PHE A C 1
ATOM 782 O O . PHE A 1 100 ? 4.788 -2.410 -11.262 1.00 88.31 100 PHE A O 1
ATOM 789 N N . ASP A 1 101 ? 3.720 -4.220 -12.082 1.00 85.19 101 ASP A N 1
ATOM 790 C CA . ASP A 1 101 ? 3.271 -3.557 -13.318 1.00 85.19 101 ASP A CA 1
ATOM 791 C C . ASP A 1 101 ? 4.442 -2.873 -14.064 1.00 85.19 101 ASP A C 1
ATOM 793 O O . ASP A 1 101 ? 4.422 -1.675 -14.364 1.00 85.19 101 ASP A O 1
ATOM 797 N N . ASN A 1 102 ? 5.525 -3.637 -14.268 1.00 89.19 102 ASN A N 1
ATOM 798 C CA . ASN A 1 102 ? 6.777 -3.222 -14.922 1.00 89.19 102 ASN A CA 1
ATOM 799 C C . ASN A 1 102 ? 7.475 -2.000 -14.305 1.00 89.19 102 ASN A C 1
ATOM 801 O O . ASN A 1 102 ? 8.281 -1.340 -14.963 1.00 89.19 102 ASN A O 1
ATOM 805 N N . ARG A 1 103 ? 7.171 -1.663 -13.048 1.00 91.38 103 ARG A N 1
ATOM 806 C CA . ARG A 1 103 ? 7.747 -0.505 -12.364 1.00 91.38 103 ARG A CA 1
ATOM 807 C C . ARG A 1 103 ? 8.254 -0.891 -10.991 1.00 91.38 103 ARG A C 1
ATOM 809 O O . ARG A 1 103 ? 7.608 -1.643 -10.268 1.00 91.38 103 ARG A O 1
ATOM 816 N N . GLU A 1 104 ? 9.405 -0.346 -10.618 1.00 93.19 104 GLU A N 1
ATOM 817 C CA . GLU A 1 104 ? 9.905 -0.496 -9.257 1.00 93.19 104 GLU A CA 1
ATOM 818 C C . GLU A 1 104 ? 8.978 0.261 -8.295 1.00 93.19 104 GLU A C 1
ATOM 820 O O . GLU A 1 104 ? 8.581 1.407 -8.547 1.00 93.19 104 GLU A O 1
ATOM 825 N N . ARG A 1 105 ? 8.580 -0.397 -7.207 1.00 95.31 105 ARG A N 1
ATOM 826 C CA . ARG A 1 105 ? 7.722 0.171 -6.166 1.00 95.31 105 ARG A CA 1
ATOM 827 C C . ARG A 1 105 ? 8.210 -0.235 -4.791 1.00 95.31 105 ARG A C 1
ATOM 829 O O . ARG A 1 105 ? 8.783 -1.308 -4.611 1.00 95.31 105 ARG A O 1
ATOM 836 N N . ILE A 1 106 ? 7.906 0.620 -3.826 1.00 95.62 106 ILE A N 1
ATOM 837 C CA . ILE A 1 106 ? 7.966 0.321 -2.402 1.00 95.62 106 ILE A CA 1
ATOM 838 C C . ILE A 1 106 ? 6.529 0.304 -1.892 1.00 95.62 106 ILE A C 1
ATOM 840 O O . ILE A 1 106 ? 5.767 1.238 -2.140 1.00 95.62 106 ILE A O 1
ATOM 844 N N . ILE A 1 107 ? 6.168 -0.761 -1.188 1.00 97.31 107 ILE A N 1
ATOM 845 C CA . ILE A 1 107 ? 4.894 -0.926 -0.498 1.00 97.31 107 ILE A CA 1
ATOM 846 C C . ILE A 1 107 ? 5.196 -0.878 0.993 1.00 97.31 107 ILE A C 1
ATOM 848 O O . ILE A 1 107 ? 5.849 -1.779 1.505 1.00 97.31 107 ILE A O 1
ATOM 852 N N . ILE A 1 108 ? 4.734 0.159 1.681 1.00 98.12 108 ILE A N 1
ATOM 853 C CA . ILE A 1 108 ? 4.776 0.267 3.144 1.00 98.12 108 ILE A CA 1
ATOM 854 C C . ILE A 1 108 ? 3.417 -0.185 3.658 1.00 98.12 108 ILE A C 1
ATOM 856 O O . ILE A 1 108 ? 2.397 0.274 3.147 1.00 98.12 108 ILE A O 1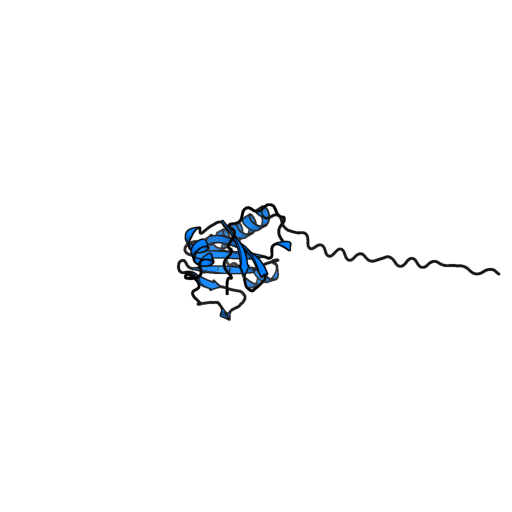
ATOM 860 N N . PHE A 1 109 ? 3.378 -1.080 4.636 1.00 98.56 109 PHE A N 1
ATOM 861 C CA . PHE A 1 109 ? 2.130 -1.645 5.135 1.00 98.56 109 PHE A CA 1
ATOM 862 C C . PHE A 1 109 ? 2.087 -1.656 6.660 1.00 98.56 109 PHE A C 1
ATOM 864 O O . PHE A 1 109 ? 3.114 -1.841 7.320 1.00 98.56 109 PHE A O 1
ATOM 871 N N . LYS A 1 110 ? 0.896 -1.401 7.207 1.00 98.56 110 LYS A N 1
ATOM 872 C CA . LYS A 1 110 ? 0.622 -1.292 8.643 1.00 98.56 110 LYS A CA 1
ATOM 873 C C . LYS A 1 110 ? -0.689 -1.983 8.987 1.00 98.56 110 LYS A C 1
ATOM 875 O O . LYS A 1 110 ? -1.683 -1.831 8.273 1.00 98.56 110 LYS A O 1
ATOM 880 N N . GLU A 1 111 ? -0.691 -2.705 10.099 1.00 97.62 111 GLU A N 1
ATOM 881 C CA . GLU A 1 111 ? -1.896 -3.325 10.638 1.00 97.62 111 GLU A CA 1
ATOM 882 C C . GLU A 1 111 ? -2.890 -2.240 11.063 1.00 97.62 111 GLU A C 1
ATOM 884 O O . GLU A 1 111 ? -2.519 -1.209 11.628 1.00 97.62 111 GLU A O 1
ATOM 889 N N . MET A 1 112 ? -4.164 -2.481 10.772 1.00 94.25 112 MET A N 1
ATOM 890 C CA . MET A 1 112 ? -5.263 -1.555 10.991 1.00 94.25 112 MET A CA 1
ATOM 891 C C . MET A 1 112 ? -6.505 -2.355 11.408 1.00 94.25 112 MET A C 1
ATOM 893 O O . MET A 1 112 ? -7.376 -2.675 10.599 1.00 94.25 112 MET A O 1
ATOM 897 N N . GLY A 1 113 ? -6.565 -2.743 12.684 1.00 91.50 113 GLY A N 1
ATOM 898 C CA . GLY A 1 113 ? -7.585 -3.671 13.178 1.00 91.50 113 GLY A CA 1
ATOM 899 C C . GLY A 1 113 ? -7.407 -5.070 12.579 1.00 91.50 113 GLY A C 1
ATOM 900 O O . GLY A 1 113 ? -6.359 -5.683 12.753 1.00 91.50 113 GLY A O 1
ATOM 901 N N . SER A 1 114 ? -8.430 -5.588 11.893 1.00 93.25 114 SER A N 1
ATOM 902 C CA . SER A 1 114 ? -8.348 -6.860 11.152 1.00 93.25 114 SER A CA 1
ATOM 903 C C . SER A 1 114 ? -7.775 -6.719 9.741 1.00 93.25 114 SER A C 1
ATOM 905 O O . SER A 1 114 ? -7.537 -7.728 9.074 1.00 93.25 114 SER A O 1
ATOM 907 N N . ASP A 1 115 ? -7.612 -5.482 9.284 1.00 97.44 115 ASP A N 1
ATOM 908 C CA . ASP A 1 115 ? -7.232 -5.141 7.924 1.00 97.44 115 ASP A CA 1
ATOM 909 C C . ASP A 1 115 ? -5.805 -4.587 7.908 1.00 97.44 115 ASP A C 1
ATOM 911 O O . ASP A 1 115 ? -5.178 -4.358 8.945 1.00 97.44 115 ASP A O 1
ATOM 915 N N . ILE A 1 116 ? -5.267 -4.384 6.713 1.00 98.50 116 ILE A N 1
ATOM 916 C CA . ILE A 1 116 ? -3.927 -3.854 6.502 1.00 98.50 116 ILE A CA 1
ATOM 917 C C . ILE A 1 116 ? -4.038 -2.642 5.591 1.00 98.50 116 ILE A C 1
ATOM 919 O O . ILE A 1 116 ? -4.559 -2.726 4.474 1.00 98.50 116 ILE A O 1
ATOM 923 N N . LEU A 1 117 ? -3.524 -1.514 6.073 1.00 98.62 117 LEU A N 1
ATOM 924 C CA . LEU A 1 117 ? -3.320 -0.326 5.266 1.00 98.62 117 LEU A CA 1
ATOM 925 C C . LEU A 1 117 ? -1.997 -0.464 4.523 1.00 98.62 117 LEU A C 1
ATOM 927 O O . LEU A 1 117 ? -0.948 -0.636 5.140 1.00 98.62 117 LEU A O 1
ATOM 931 N N . CYS A 1 118 ? -2.038 -0.310 3.209 1.00 98.56 118 CYS A N 1
ATOM 932 C CA . CYS A 1 118 ? -0.860 -0.301 2.363 1.00 98.56 118 CYS A CA 1
ATOM 933 C C . CYS A 1 118 ? -0.704 1.066 1.700 1.00 98.56 118 CYS A C 1
ATOM 935 O O . CYS A 1 118 ? -1.685 1.676 1.285 1.00 98.56 118 CYS A O 1
ATOM 937 N N . TYR A 1 119 ? 0.533 1.516 1.536 1.00 98.44 119 TYR A N 1
ATOM 938 C CA . TYR A 1 119 ? 0.907 2.698 0.773 1.00 98.44 119 TYR A CA 1
ATOM 939 C C . TYR A 1 119 ? 1.972 2.316 -0.250 1.00 98.44 119 TYR A C 1
ATOM 941 O O . TYR A 1 119 ? 3.058 1.863 0.109 1.00 98.44 119 TYR A O 1
ATOM 949 N N . THR A 1 120 ? 1.654 2.462 -1.534 1.00 97.38 120 THR A N 1
ATOM 950 C CA . THR A 1 120 ? 2.585 2.205 -2.635 1.00 97.38 120 THR A CA 1
ATOM 951 C C . THR A 1 120 ? 3.136 3.503 -3.180 1.00 97.38 120 THR A C 1
ATOM 953 O O . THR A 1 120 ? 2.388 4.418 -3.510 1.00 97.38 120 THR A O 1
ATOM 956 N N . ILE A 1 121 ? 4.452 3.567 -3.315 1.00 95.81 121 ILE A N 1
ATOM 957 C CA . ILE A 1 121 ? 5.176 4.754 -3.749 1.00 95.81 121 ILE A CA 1
ATOM 958 C C . ILE A 1 121 ? 6.370 4.350 -4.604 1.00 95.81 121 ILE A C 1
ATOM 960 O O . ILE A 1 121 ? 6.926 3.256 -4.476 1.00 95.81 121 ILE A O 1
ATOM 964 N N . SER A 1 122 ? 6.736 5.234 -5.525 1.00 94.44 122 SER A N 1
ATOM 965 C CA . SER A 1 122 ? 7.886 5.022 -6.388 1.00 94.44 122 SER A CA 1
ATOM 966 C C . SER A 1 122 ? 9.198 5.345 -5.650 1.00 94.44 122 SER A C 1
ATOM 968 O O . SER A 1 122 ? 9.244 6.350 -4.932 1.00 94.44 122 SER A O 1
ATOM 970 N N . PRO A 1 123 ? 10.258 4.527 -5.792 1.00 92.50 123 PRO A N 1
ATOM 971 C CA . PRO A 1 123 ? 11.519 4.711 -5.076 1.00 92.50 123 PRO A CA 1
ATOM 972 C C . PRO A 1 123 ? 12.183 6.075 -5.277 1.00 92.50 123 PRO A C 1
ATOM 974 O O . PRO A 1 123 ? 12.847 6.541 -4.360 1.00 92.50 123 PRO A O 1
ATOM 977 N N . GLU A 1 124 ? 11.984 6.752 -6.414 1.00 91.69 124 GLU A N 1
ATOM 978 C CA . GLU A 1 124 ? 12.542 8.091 -6.661 1.00 91.69 124 GLU A CA 1
ATOM 979 C C . GLU A 1 124 ? 12.018 9.164 -5.697 1.00 91.69 124 GLU A C 1
ATOM 981 O O . GLU A 1 124 ? 12.638 10.215 -5.538 1.00 91.69 124 GLU A O 1
ATOM 986 N N . TYR A 1 125 ? 10.890 8.904 -5.031 1.00 92.38 125 TYR A N 1
ATOM 987 C CA . TYR A 1 125 ? 10.319 9.802 -4.033 1.00 92.38 125 TYR A CA 1
ATOM 988 C C . TYR A 1 125 ? 10.780 9.492 -2.608 1.00 92.38 125 TYR A C 1
ATOM 990 O O . TYR A 1 125 ? 10.344 10.187 -1.691 1.00 92.38 125 TYR A O 1
ATOM 998 N N . ILE A 1 126 ? 11.636 8.486 -2.398 1.00 90.12 126 ILE A N 1
ATOM 999 C CA . ILE A 1 126 ? 12.173 8.132 -1.081 1.00 90.12 126 ILE A CA 1
ATOM 1000 C C . ILE A 1 126 ? 13.702 8.132 -1.115 1.00 90.12 126 ILE A C 1
ATOM 1002 O O . ILE A 1 126 ? 14.326 7.541 -1.991 1.00 90.12 126 ILE A O 1
ATOM 1006 N N . THR A 1 127 ? 14.330 8.753 -0.122 1.00 85.25 127 THR A N 1
ATOM 1007 C CA . THR A 1 127 ? 15.780 8.660 0.062 1.00 85.25 127 THR A CA 1
ATOM 1008 C C . THR A 1 127 ? 16.202 7.243 0.473 1.00 85.25 127 THR A C 1
ATOM 1010 O O . THR A 1 127 ? 15.514 6.563 1.229 1.00 85.25 127 THR A O 1
ATOM 1013 N N . SER A 1 128 ? 17.352 6.784 -0.022 1.00 68.50 128 SER A N 1
ATOM 1014 C CA . SER A 1 128 ? 17.809 5.380 -0.084 1.00 68.50 128 SER A CA 1
ATOM 1015 C C . SER A 1 128 ? 18.078 4.656 1.250 1.00 68.50 128 SER A C 1
ATOM 1017 O O . SER A 1 128 ? 18.604 3.546 1.246 1.00 68.50 128 SER A O 1
ATOM 1019 N N . ASN A 1 129 ? 17.685 5.222 2.390 1.00 70.00 129 ASN A N 1
ATOM 1020 C CA . ASN A 1 129 ? 17.905 4.640 3.716 1.00 70.00 129 ASN A CA 1
ATOM 1021 C C . ASN A 1 129 ? 16.686 3.836 4.193 1.00 70.00 129 ASN A C 1
ATOM 1023 O O . ASN A 1 129 ? 16.091 4.154 5.222 1.00 70.00 129 ASN A O 1
ATOM 1027 N N . TYR A 1 130 ? 16.296 2.807 3.440 1.00 79.00 130 TYR A N 1
ATOM 1028 C CA . TYR A 1 130 ? 15.209 1.903 3.819 1.00 79.00 130 TYR A CA 1
ATOM 1029 C C . TYR A 1 130 ? 15.626 0.439 3.696 1.00 79.00 130 TYR A C 1
ATOM 1031 O O . TYR A 1 130 ? 16.246 0.032 2.717 1.00 79.00 130 TYR A O 1
ATOM 1039 N N . ASN A 1 131 ? 15.266 -0.357 4.702 1.00 86.88 131 ASN A N 1
ATOM 1040 C CA . ASN A 1 131 ? 15.516 -1.794 4.740 1.00 86.88 131 ASN A CA 1
ATOM 1041 C C . ASN A 1 131 ? 14.198 -2.539 4.494 1.00 86.88 131 ASN A C 1
ATOM 1043 O O . ASN A 1 131 ? 13.573 -3.033 5.430 1.00 86.88 131 ASN A O 1
ATOM 1047 N N . CYS A 1 132 ? 13.741 -2.521 3.241 1.00 92.81 132 CYS A N 1
ATOM 1048 C CA . CYS A 1 132 ? 12.535 -3.233 2.824 1.00 92.81 132 CYS A CA 1
ATOM 1049 C C . CYS A 1 132 ? 12.871 -4.632 2.330 1.00 92.81 132 CYS A C 1
ATOM 1051 O O . CYS A 1 132 ? 13.895 -4.843 1.679 1.00 92.81 132 CYS A O 1
ATOM 1053 N N . ASP A 1 133 ? 11.962 -5.569 2.573 1.00 93.50 133 ASP A N 1
ATOM 1054 C CA . ASP A 1 133 ? 12.062 -6.907 2.013 1.00 93.50 133 ASP A CA 1
ATOM 1055 C C . ASP A 1 133 ? 12.055 -6.836 0.485 1.00 93.50 133 ASP A C 1
ATOM 1057 O O . ASP A 1 133 ? 11.187 -6.198 -0.113 1.00 93.50 133 ASP A O 1
ATOM 1061 N N . ILE A 1 134 ? 13.015 -7.492 -0.164 1.00 91.06 134 ILE A N 1
ATOM 1062 C CA . ILE A 1 134 ? 13.087 -7.506 -1.625 1.00 91.06 134 ILE A CA 1
ATOM 1063 C C . ILE A 1 134 ? 12.223 -8.640 -2.164 1.00 91.06 134 ILE A C 1
ATOM 1065 O O . ILE A 1 134 ? 12.500 -9.815 -1.921 1.00 91.06 134 ILE A O 1
ATOM 1069 N N . TYR A 1 135 ? 11.216 -8.288 -2.954 1.00 86.31 135 TYR A N 1
ATOM 1070 C CA . TYR A 1 135 ? 10.385 -9.231 -3.682 1.00 86.31 135 TYR A CA 1
ATOM 1071 C C . TYR A 1 135 ? 10.814 -9.284 -5.151 1.00 86.31 135 TYR A C 1
ATOM 1073 O O . TYR A 1 135 ? 10.812 -8.270 -5.851 1.00 86.31 135 TYR A O 1
ATOM 1081 N N . LYS A 1 136 ? 11.217 -10.476 -5.605 1.00 75.25 136 LYS A N 1
ATOM 1082 C CA . LYS A 1 136 ? 11.785 -10.714 -6.944 1.00 75.25 136 LYS A CA 1
ATOM 1083 C C . LYS A 1 136 ? 10.798 -11.338 -7.940 1.00 75.25 136 LYS A C 1
ATOM 1085 O O . LYS A 1 136 ? 11.187 -11.585 -9.076 1.00 75.25 136 LYS A O 1
ATOM 1090 N N . GLY A 1 137 ? 9.559 -11.611 -7.531 1.00 65.88 137 GLY A N 1
ATOM 1091 C CA . GLY A 1 137 ? 8.523 -12.115 -8.433 1.00 65.88 137 GLY A CA 1
ATOM 1092 C C . GLY A 1 137 ? 7.945 -10.999 -9.306 1.00 65.88 137 GLY A C 1
ATOM 1093 O O . GLY A 1 137 ? 7.813 -9.863 -8.854 1.00 65.88 137 GLY A O 1
ATOM 1094 N N . GLU A 1 138 ? 7.569 -11.317 -10.545 1.00 55.16 138 GLU A N 1
ATOM 1095 C CA . GLU A 1 138 ? 6.752 -10.419 -11.365 1.00 55.16 138 GLU A CA 1
ATOM 1096 C C . GLU A 1 138 ? 5.339 -10.381 -10.769 1.00 55.16 138 GLU A C 1
ATOM 1098 O O . GLU A 1 138 ? 4.565 -11.327 -10.926 1.00 55.16 138 GLU A O 1
ATOM 1103 N N . GLY A 1 139 ? 4.995 -9.311 -10.050 1.00 53.81 139 GLY A N 1
ATOM 1104 C CA . GLY A 1 139 ? 3.600 -9.045 -9.706 1.00 53.81 139 GLY A CA 1
ATOM 1105 C C . GLY A 1 139 ? 2.834 -8.719 -10.987 1.00 53.81 139 GLY A C 1
ATOM 1106 O O . GLY A 1 139 ? 2.913 -7.582 -11.458 1.00 53.81 139 GLY A O 1
ATOM 1107 N N . LYS A 1 140 ? 2.178 -9.725 -11.576 1.00 46.84 140 LYS A N 1
ATOM 1108 C CA . LYS A 1 140 ? 1.289 -9.577 -12.738 1.00 46.84 140 LYS A CA 1
ATOM 1109 C C . LYS A 1 140 ? -0.069 -9.012 -12.339 1.00 46.84 140 LYS A C 1
ATOM 1111 O O . LYS A 1 140 ? -0.576 -9.401 -11.264 1.00 46.84 140 LYS A O 1
#

Foldseek 3Di:
DDDDDDPPPDPPPPPPPPLDADAPVVVLVVLVVVLVCVLVVHDDDQVVVQVPDQWHKWKAALQQATCDDPPPVRHRDHPCVPVVSVVCSVVQAFWEWEAEPNATWIWGWHHRPRMIMIIIHHCVNYDPPGDHHYDYDYRD

pLDDT: mean 86.98, std 16.85, range [45.34, 98.62]